Protein AF-A0A170VZ23-F1 (afdb_monomer)

Foldseek 3Di:
DDDDDDDDPDPVVVVVVVVVVVVVVVVVVPPDPCLEPPDLVVDPDPPDPDPDDDPDLLVSLLSLLVLLLVLLVCVVVVVVPDPRYDYDHSVVSNVVSVVSVNVVCCVPPVVVDVVLVVDPVSVVVVVCSVVSCCVSCVVVVVVVVVVVVVVVVVVVVVVVVVVD

Organism: Triatoma infestans (NCBI:txid30076)

InterPro domains:
  IPR021827 Nucleoporin Nup186/Nup192/Nup205 [PF11894] (32-162)
  IPR021827 Nucleoporin Nup186/Nup192/Nup205 [PTHR31344] (27-156)

Structure (mmCIF, N/CA/C/O backbone):
data_AF-A0A170VZ23-F1
#
_entry.id   AF-A0A170VZ23-F1
#
loop_
_atom_site.group_PDB
_atom_site.id
_atom_site.type_symbol
_atom_site.label_atom_id
_atom_site.label_alt_id
_atom_site.label_comp_id
_atom_site.label_asym_id
_atom_site.label_entity_id
_atom_site.label_seq_id
_atom_site.pdbx_PDB_ins_code
_atom_site.Cartn_x
_atom_site.Cartn_y
_atom_site.Cartn_z
_atom_site.occupancy
_atom_site.B_iso_or_equiv
_atom_site.auth_seq_id
_atom_site.auth_comp_id
_atom_site.auth_asym_id
_atom_site.auth_atom_id
_atom_site.pdbx_PDB_model_num
ATOM 1 N N . LYS A 1 1 ? 16.557 -47.973 -36.017 1.00 41.19 1 LYS A N 1
ATOM 2 C CA . LYS A 1 1 ? 17.226 -46.744 -36.524 1.00 41.19 1 LYS A CA 1
ATOM 3 C C . LYS A 1 1 ? 16.139 -45.965 -37.264 1.00 41.19 1 LYS A C 1
ATOM 5 O O . LYS A 1 1 ? 15.610 -46.534 -38.195 1.00 41.19 1 LYS A O 1
ATOM 10 N N . LEU A 1 2 ? 15.642 -44.804 -36.845 1.00 35.03 2 LEU A N 1
ATOM 11 C CA . LEU A 1 2 ? 16.313 -43.610 -36.332 1.00 35.03 2 LEU A CA 1
ATOM 12 C C . LEU A 1 2 ? 15.372 -42.809 -35.414 1.00 35.03 2 LEU A C 1
ATOM 14 O O . LEU A 1 2 ? 14.181 -42.707 -35.679 1.00 35.03 2 LEU A O 1
ATOM 18 N N . TYR A 1 3 ? 15.956 -42.240 -34.360 1.00 29.94 3 TYR A N 1
ATOM 19 C CA . TYR A 1 3 ? 15.388 -41.203 -33.502 1.00 29.94 3 TYR A CA 1
ATOM 20 C C . TYR A 1 3 ? 15.258 -39.885 -34.280 1.00 29.94 3 TYR A C 1
ATOM 22 O O . TYR A 1 3 ? 16.247 -39.428 -34.858 1.00 29.94 3 TYR A O 1
ATOM 30 N N . THR A 1 4 ? 14.101 -39.227 -34.226 1.00 37.06 4 THR A N 1
ATOM 31 C CA . THR A 1 4 ? 13.939 -37.819 -34.623 1.00 37.06 4 THR A CA 1
ATOM 32 C C . THR A 1 4 ? 13.884 -36.942 -33.374 1.00 37.06 4 THR A C 1
ATOM 34 O O . THR A 1 4 ? 13.080 -37.140 -32.468 1.00 37.06 4 THR A O 1
ATOM 37 N N . LYS A 1 5 ? 14.842 -36.014 -33.308 1.00 35.47 5 LYS A N 1
ATOM 38 C CA . LYS A 1 5 ? 15.172 -35.148 -32.175 1.00 35.47 5 LYS A CA 1
ATOM 39 C C . LYS A 1 5 ? 14.039 -34.180 -31.817 1.00 35.47 5 LYS A C 1
ATOM 41 O O . LYS A 1 5 ? 13.559 -33.444 -32.673 1.00 35.47 5 LYS A O 1
ATOM 46 N N . HIS A 1 6 ? 13.735 -34.099 -30.521 1.00 32.69 6 HIS A N 1
ATOM 47 C CA . HIS A 1 6 ? 13.125 -32.928 -29.894 1.00 32.69 6 HIS A CA 1
ATOM 48 C C . HIS A 1 6 ? 14.028 -31.702 -30.096 1.00 32.69 6 HIS A C 1
ATOM 50 O O . HIS A 1 6 ? 15.189 -31.712 -29.685 1.00 32.69 6 HIS A O 1
ATOM 56 N N . SER A 1 7 ? 13.490 -30.648 -30.714 1.00 33.72 7 SER A N 1
ATOM 57 C CA . SER A 1 7 ? 14.114 -29.325 -30.729 1.00 33.72 7 SER A CA 1
ATOM 58 C C . SER A 1 7 ? 13.656 -28.565 -29.486 1.00 33.72 7 SER A C 1
ATOM 60 O O . SER A 1 7 ? 12.493 -28.178 -29.368 1.00 33.72 7 SER A O 1
ATOM 62 N N . VAL A 1 8 ? 14.565 -28.424 -28.524 1.00 44.00 8 VAL A N 1
ATOM 63 C CA . VAL A 1 8 ? 14.405 -27.573 -27.344 1.00 44.00 8 VAL A CA 1
ATOM 64 C C . VAL A 1 8 ? 14.486 -26.125 -27.825 1.00 44.00 8 VAL A C 1
ATOM 66 O O . VAL A 1 8 ? 15.563 -25.632 -28.149 1.00 44.00 8 VAL A O 1
ATOM 69 N N . GLY A 1 9 ? 13.328 -25.472 -27.932 1.00 39.00 9 GLY A N 1
ATOM 70 C CA . GLY A 1 9 ? 13.219 -24.054 -28.256 1.00 39.00 9 GLY A CA 1
ATOM 71 C C . GLY A 1 9 ? 13.772 -23.202 -27.117 1.00 39.00 9 GLY A C 1
ATOM 72 O O . GLY A 1 9 ? 13.230 -23.187 -26.014 1.00 39.00 9 GLY A O 1
ATOM 73 N N . ASP A 1 10 ? 14.871 -22.526 -27.417 1.00 40.69 10 ASP A N 1
ATOM 74 C CA . ASP A 1 10 ? 15.667 -21.655 -26.564 1.00 40.69 10 ASP A CA 1
ATOM 75 C C . ASP A 1 10 ? 14.840 -20.536 -25.889 1.00 40.69 10 ASP A C 1
ATOM 77 O O . ASP A 1 10 ? 14.440 -19.546 -26.504 1.00 40.69 10 ASP A O 1
ATOM 81 N N . GLY A 1 11 ? 14.603 -20.680 -24.581 1.00 40.94 11 GLY A N 1
ATOM 82 C CA . GLY A 1 11 ? 13.951 -19.681 -23.723 1.00 40.94 11 GLY A CA 1
ATOM 83 C C . GLY A 1 11 ? 14.793 -18.427 -23.447 1.00 40.94 11 GLY A C 1
ATOM 84 O O . GLY A 1 11 ? 14.354 -17.550 -22.700 1.00 40.94 11 GLY A O 1
ATOM 85 N N . ARG A 1 12 ? 15.992 -18.311 -24.032 1.00 39.44 12 ARG A N 1
ATOM 86 C CA . ARG A 1 12 ? 16.854 -17.124 -23.936 1.00 39.44 12 ARG A CA 1
ATOM 87 C C . ARG A 1 12 ? 16.516 -16.068 -24.992 1.00 39.44 12 ARG A C 1
ATOM 89 O O . ARG A 1 12 ? 16.712 -14.881 -24.739 1.00 39.44 12 ARG A O 1
ATOM 96 N N . SER A 1 13 ? 15.930 -16.486 -26.116 1.00 39.16 13 SER A N 1
ATOM 97 C CA . SER A 1 13 ? 15.606 -15.623 -27.261 1.00 39.16 13 SER A CA 1
ATOM 98 C C . SER A 1 13 ? 14.396 -14.707 -27.009 1.00 39.16 13 SER A C 1
ATOM 100 O O . SER A 1 13 ? 14.442 -13.523 -27.326 1.00 39.16 13 SER A O 1
ATOM 102 N N . ARG A 1 14 ? 13.366 -15.167 -26.284 1.00 39.47 14 ARG A N 1
ATOM 103 C CA . ARG A 1 14 ? 12.205 -14.307 -25.959 1.00 39.47 14 ARG A CA 1
ATOM 104 C C . ARG A 1 14 ? 12.515 -13.206 -24.946 1.00 39.47 14 ARG A C 1
ATOM 106 O O . ARG A 1 14 ? 11.807 -12.208 -24.899 1.00 39.47 14 ARG A O 1
ATOM 113 N N . ARG A 1 15 ? 13.564 -13.368 -24.128 1.00 38.16 15 ARG A N 1
ATOM 114 C CA . ARG A 1 15 ? 13.967 -12.352 -23.142 1.00 38.16 15 ARG A CA 1
ATOM 115 C C . ARG A 1 15 ? 14.700 -11.185 -23.812 1.00 38.16 15 ARG A C 1
ATOM 117 O O . ARG A 1 15 ? 14.512 -10.054 -23.388 1.00 38.16 15 ARG A O 1
ATOM 124 N N . VAL A 1 16 ? 15.479 -11.443 -24.867 1.00 40.66 16 VAL A N 1
ATOM 125 C CA . VAL A 1 16 ? 16.131 -10.379 -25.654 1.00 40.66 16 VAL A CA 1
ATOM 126 C C . VAL A 1 16 ? 15.156 -9.662 -26.585 1.00 40.66 16 VAL A C 1
ATOM 128 O O . VAL A 1 16 ? 15.297 -8.459 -26.760 1.00 40.66 16 VAL A O 1
ATOM 131 N N . GLU A 1 17 ? 14.124 -10.341 -27.092 1.00 41.34 17 GLU A N 1
ATOM 132 C CA . GLU A 1 17 ? 13.034 -9.677 -27.824 1.00 41.34 17 GLU A CA 1
ATOM 133 C C . GLU A 1 17 ? 12.187 -8.785 -26.905 1.00 41.34 17 GLU A C 1
ATOM 135 O O . GLU A 1 17 ? 11.867 -7.663 -27.284 1.00 41.34 17 GLU A O 1
ATOM 140 N N . PHE A 1 18 ? 11.906 -9.215 -25.666 1.00 39.59 18 PHE A N 1
ATOM 141 C CA . PHE A 1 18 ? 11.213 -8.375 -24.678 1.00 39.59 18 PHE A CA 1
ATOM 142 C C . PHE A 1 18 ? 12.058 -7.176 -24.220 1.00 39.59 18 PHE A C 1
ATOM 144 O O . PHE A 1 18 ? 11.526 -6.077 -24.090 1.00 39.59 18 PHE A O 1
ATOM 151 N N . LEU A 1 19 ? 13.373 -7.356 -24.015 1.00 41.62 19 LEU A N 1
ATOM 152 C CA . LEU A 1 19 ? 14.280 -6.239 -23.709 1.00 41.62 19 LEU A CA 1
ATOM 153 C C . LEU A 1 19 ? 14.447 -5.288 -24.906 1.00 41.62 19 LEU A C 1
ATOM 155 O O . LEU A 1 19 ? 14.494 -4.078 -24.715 1.00 41.62 19 LEU A O 1
ATOM 159 N N . GLY A 1 20 ? 14.508 -5.818 -26.130 1.00 40.25 20 GLY A N 1
ATOM 160 C CA . GLY A 1 20 ? 14.607 -5.024 -27.355 1.00 40.25 20 GLY A CA 1
ATOM 161 C C . GLY A 1 20 ? 13.336 -4.227 -27.651 1.00 40.25 20 GLY A C 1
ATOM 162 O O . GLY A 1 20 ? 13.428 -3.065 -28.040 1.00 40.25 20 GLY A O 1
ATOM 163 N N . ALA A 1 21 ? 12.159 -4.806 -27.397 1.00 41.78 21 ALA A N 1
ATOM 164 C CA . ALA A 1 21 ? 10.878 -4.112 -27.515 1.00 41.78 21 ALA A CA 1
ATOM 165 C C . ALA A 1 21 ? 10.736 -2.986 -26.476 1.00 41.78 21 ALA A C 1
ATOM 167 O O . ALA A 1 21 ? 10.313 -1.888 -26.828 1.00 41.78 21 ALA A O 1
ATOM 168 N N . MET A 1 22 ? 11.197 -3.202 -25.235 1.00 42.25 22 MET A N 1
ATOM 169 C CA . MET A 1 22 ? 11.259 -2.150 -24.207 1.00 42.25 22 MET A CA 1
ATOM 170 C C . MET A 1 22 ? 12.214 -1.009 -24.600 1.00 42.25 22 MET A C 1
ATOM 172 O O . MET A 1 22 ? 11.905 0.161 -24.385 1.00 42.25 22 MET A O 1
ATOM 176 N N . GLN A 1 23 ? 13.360 -1.336 -25.211 1.00 39.34 23 GLN A N 1
ATOM 177 C CA . GLN A 1 23 ? 14.333 -0.343 -25.681 1.00 39.34 23 GLN A CA 1
ATOM 178 C C . GLN A 1 23 ? 13.791 0.476 -26.869 1.00 39.34 23 GLN A C 1
ATOM 180 O O . GLN A 1 23 ? 14.070 1.671 -26.973 1.00 39.34 23 GLN A O 1
ATOM 185 N N . ALA A 1 24 ? 12.999 -0.150 -27.747 1.00 35.94 24 ALA A N 1
ATOM 186 C CA . ALA A 1 24 ? 12.367 0.509 -28.886 1.00 35.94 24 ALA A CA 1
ATOM 187 C C . ALA A 1 24 ? 11.224 1.445 -28.452 1.00 35.94 24 ALA A C 1
ATOM 189 O O . ALA A 1 24 ? 11.158 2.576 -28.937 1.00 35.94 24 ALA A O 1
ATOM 190 N N . GLU A 1 25 ? 10.396 1.043 -27.481 1.00 41.78 25 GLU A N 1
ATOM 191 C CA . GLU A 1 25 ? 9.363 1.918 -26.905 1.00 41.78 25 GLU A CA 1
ATOM 192 C C . GLU A 1 25 ? 9.965 3.101 -26.124 1.00 41.78 25 GLU A C 1
ATOM 194 O O . GLU A 1 25 ? 9.468 4.221 -26.241 1.00 41.78 25 GLU A O 1
ATOM 199 N N . MET A 1 26 ? 11.102 2.913 -25.433 1.00 42.16 26 MET A N 1
ATOM 200 C CA . MET A 1 26 ? 11.846 4.017 -24.797 1.00 42.16 26 MET A CA 1
ATOM 201 C C . MET A 1 26 ? 12.365 5.061 -25.798 1.00 42.16 26 MET A C 1
ATOM 203 O O . MET A 1 26 ? 12.494 6.229 -25.441 1.00 42.16 26 MET A O 1
ATOM 207 N N . SER A 1 27 ? 12.653 4.670 -27.045 1.00 35.88 27 SER A N 1
ATOM 208 C CA . SER A 1 27 ? 13.133 5.600 -28.080 1.00 35.88 27 SER A CA 1
ATOM 209 C C . SER A 1 27 ? 12.013 6.405 -28.752 1.00 35.88 27 SER A C 1
ATOM 211 O O . SER A 1 27 ? 12.245 7.528 -29.199 1.00 35.88 27 SER A O 1
ATOM 213 N N . ALA A 1 28 ? 10.785 5.874 -28.774 1.00 34.41 28 ALA A N 1
ATOM 214 C CA . ALA A 1 28 ? 9.624 6.543 -29.363 1.00 34.41 28 ALA A CA 1
ATOM 215 C C . ALA A 1 28 ? 9.004 7.609 -28.436 1.00 34.41 28 ALA A C 1
ATOM 217 O O . ALA A 1 28 ? 8.308 8.502 -28.911 1.00 34.41 28 ALA A O 1
ATOM 218 N N . ALA A 1 29 ? 9.307 7.574 -27.134 1.00 41.75 29 ALA A N 1
ATOM 219 C CA . ALA A 1 29 ? 8.857 8.568 -26.154 1.00 41.75 29 ALA A CA 1
ATOM 220 C C . ALA A 1 29 ? 9.664 9.890 -26.172 1.00 41.75 29 ALA A C 1
ATOM 222 O O . ALA A 1 29 ? 9.466 10.755 -25.325 1.00 41.75 29 ALA A O 1
ATOM 223 N N . SER A 1 30 ? 10.574 10.076 -27.136 1.00 37.28 30 SER A N 1
ATOM 224 C CA . SER A 1 30 ? 11.545 11.182 -27.170 1.00 37.28 30 SER A CA 1
ATOM 225 C C . SER A 1 30 ? 10.987 12.562 -27.581 1.00 37.28 30 SER A C 1
ATOM 227 O O . SER A 1 30 ? 11.788 13.4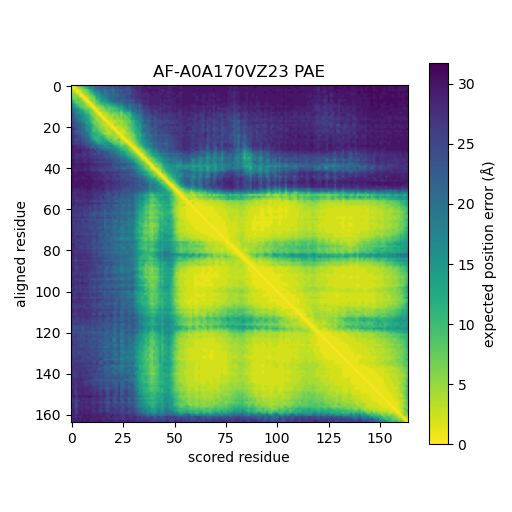58 -27.854 1.00 37.28 30 SER A O 1
ATOM 229 N N . SER A 1 31 ? 9.669 12.787 -27.636 1.00 34.66 31 SER A N 1
ATOM 230 C CA . SER A 1 31 ? 9.132 14.112 -28.012 1.00 34.66 31 SER A CA 1
ATOM 231 C C . SER A 1 31 ? 8.395 14.879 -26.914 1.00 34.66 31 SER A C 1
ATOM 233 O O . SER A 1 31 ? 8.129 16.058 -27.130 1.00 34.66 31 SER A O 1
ATOM 235 N N . ASP A 1 32 ? 8.160 14.293 -25.740 1.00 38.50 32 ASP A N 1
ATOM 236 C CA . ASP A 1 32 ? 7.647 15.031 -24.584 1.00 38.50 32 ASP A CA 1
ATOM 237 C C . ASP A 1 32 ? 8.689 14.975 -23.467 1.00 38.50 32 ASP A C 1
ATOM 239 O O . ASP A 1 32 ? 9.007 13.915 -22.929 1.00 38.50 32 ASP A O 1
ATOM 243 N N . GLN A 1 33 ? 9.283 16.126 -23.144 1.00 39.69 33 GLN A N 1
ATOM 244 C CA . GLN A 1 33 ? 10.230 16.229 -22.039 1.00 39.69 33 GLN A CA 1
ATOM 245 C C . GLN A 1 33 ? 9.494 16.072 -20.704 1.00 39.69 33 GLN A C 1
ATOM 247 O O . GLN A 1 33 ? 9.076 17.050 -20.090 1.00 39.69 33 GLN A O 1
ATOM 252 N N . VAL A 1 34 ? 9.356 14.832 -20.239 1.00 44.88 34 VAL A N 1
ATOM 253 C CA . VAL A 1 34 ? 8.928 14.520 -18.871 1.00 44.88 34 VAL A CA 1
ATOM 254 C C . VAL A 1 34 ? 10.108 14.807 -17.938 1.00 44.88 34 VAL A C 1
ATOM 256 O O . VAL A 1 34 ? 10.954 13.953 -17.688 1.00 44.88 34 VAL A O 1
ATOM 259 N N . THR A 1 35 ? 10.218 16.052 -17.474 1.00 42.06 35 THR A N 1
ATOM 260 C CA . THR A 1 35 ? 11.317 16.535 -16.611 1.00 42.06 35 THR A CA 1
ATOM 261 C C . THR A 1 35 ? 11.133 16.176 -15.133 1.00 42.06 35 THR A C 1
ATOM 263 O O . THR A 1 35 ? 12.071 16.272 -14.341 1.00 42.06 35 THR A O 1
ATOM 266 N N . SER A 1 36 ? 9.956 15.679 -14.757 1.00 45.34 36 SER A N 1
ATOM 267 C CA . SER A 1 36 ? 9.665 15.106 -13.447 1.00 45.34 36 SER A CA 1
ATOM 268 C C . SER A 1 36 ? 8.583 14.042 -13.592 1.00 45.34 36 SER A C 1
ATOM 270 O O . SER A 1 36 ? 7.589 14.255 -14.283 1.00 45.34 36 SER A O 1
ATOM 272 N N . VAL A 1 37 ? 8.722 12.898 -12.913 1.00 50.25 37 VAL A N 1
ATOM 273 C CA . VAL A 1 37 ? 7.622 11.917 -12.843 1.00 50.25 37 VAL A CA 1
ATOM 274 C C . VAL A 1 37 ? 6.634 12.346 -11.759 1.00 50.25 37 VAL A C 1
ATOM 276 O O . VAL A 1 37 ? 6.367 11.614 -10.815 1.00 50.25 37 VAL A O 1
ATOM 279 N N . THR A 1 38 ? 6.157 13.586 -11.863 1.00 46.56 38 THR A N 1
ATOM 280 C CA . THR A 1 38 ? 5.140 14.177 -10.982 1.00 46.56 38 THR A CA 1
ATOM 281 C C . THR A 1 38 ? 3.721 14.015 -11.523 1.00 46.56 38 THR A C 1
ATOM 283 O O . THR A 1 38 ? 2.737 14.379 -10.882 1.00 46.56 38 THR A O 1
ATOM 286 N N . ASP A 1 39 ? 3.601 13.445 -12.722 1.00 45.19 39 ASP A N 1
ATOM 287 C CA . ASP A 1 39 ? 2.359 13.458 -13.490 1.00 45.19 39 ASP A CA 1
ATOM 288 C C . ASP A 1 39 ? 1.353 12.384 -13.069 1.00 45.19 39 ASP A C 1
ATOM 290 O O . ASP A 1 39 ? 0.172 12.486 -13.386 1.00 45.19 39 ASP A O 1
ATOM 294 N N . PHE A 1 40 ? 1.772 11.370 -12.304 1.00 49.06 40 PHE A N 1
ATOM 295 C CA . PHE A 1 40 ? 0.842 10.329 -11.860 1.00 49.06 40 PHE A CA 1
ATOM 296 C C . PHE A 1 40 ? -0.189 10.859 -10.851 1.00 49.06 40 PHE A C 1
ATOM 298 O O . PHE A 1 40 ? -1.353 10.460 -10.871 1.00 49.06 40 PHE A O 1
ATOM 305 N N . ASN A 1 41 ? 0.229 11.772 -9.967 1.00 46.59 41 ASN A N 1
ATOM 306 C CA . ASN A 1 41 ? -0.666 12.425 -9.008 1.00 46.59 41 ASN A CA 1
ATOM 307 C C . ASN A 1 41 ? -1.305 13.697 -9.561 1.00 46.59 41 ASN A C 1
ATOM 309 O O . ASN A 1 41 ? -2.370 14.088 -9.083 1.00 46.59 41 ASN A O 1
ATOM 313 N N . GLN A 1 42 ? -0.667 14.348 -10.536 1.00 44.47 42 GLN A N 1
ATOM 314 C CA . GLN A 1 42 ? -1.201 15.571 -11.120 1.00 44.47 42 GLN A CA 1
ATOM 315 C C . GLN A 1 42 ? -2.202 15.297 -12.238 1.00 44.47 42 GLN A C 1
ATOM 317 O O . GLN A 1 42 ? -3.049 16.161 -12.469 1.00 44.47 42 GLN A O 1
ATOM 322 N N . VAL A 1 43 ? -2.191 14.119 -12.889 1.00 40.91 43 VAL A N 1
ATOM 323 C CA . VAL A 1 43 ? -3.051 13.923 -14.058 1.00 40.91 43 VAL A CA 1
ATOM 324 C C . VAL A 1 43 ? -3.625 12.508 -14.210 1.00 40.91 43 VAL A C 1
ATOM 326 O O . VAL A 1 43 ? -2.893 11.519 -14.243 1.00 40.91 43 VAL A O 1
ATOM 329 N N . PRO A 1 44 ? -4.949 12.372 -14.428 1.00 43.78 44 PRO A N 1
ATOM 330 C CA . PRO A 1 44 ? -5.470 11.262 -15.211 1.00 43.78 44 PRO A CA 1
ATOM 331 C C . PRO A 1 44 ? -5.001 11.432 -16.669 1.00 43.78 44 PRO A C 1
ATOM 333 O O . PRO A 1 44 ? -5.729 11.978 -17.482 1.00 43.78 44 PRO A O 1
ATOM 336 N N . CYS A 1 45 ? -3.772 11.018 -17.001 1.00 38.41 45 CYS A N 1
ATOM 337 C CA . CYS A 1 45 ? -3.216 11.063 -18.367 1.00 38.41 45 CYS A CA 1
ATOM 338 C C . CYS A 1 45 ? -3.148 12.481 -19.012 1.00 38.41 45 CYS A C 1
ATOM 340 O O . CYS A 1 45 ? -4.031 12.891 -19.761 1.00 38.41 45 CYS A O 1
ATOM 342 N N . SER A 1 46 ? -2.069 13.234 -18.782 1.00 37.34 46 SER A N 1
ATOM 343 C CA . SER A 1 46 ? -1.745 14.544 -19.410 1.00 37.34 46 SER A CA 1
ATOM 344 C C . SER A 1 46 ? -1.023 14.391 -20.738 1.00 37.34 46 SER A C 1
ATOM 346 O O . SER A 1 46 ? 0.027 14.968 -20.992 1.00 37.34 46 SER A O 1
ATOM 348 N N . SER A 1 47 ? -1.625 13.656 -21.654 1.00 36.12 47 SER A N 1
ATOM 349 C CA . SER A 1 47 ? -1.396 13.926 -23.073 1.00 36.12 47 SER A CA 1
ATOM 350 C C . SER A 1 47 ? -2.691 13.783 -23.854 1.00 36.12 47 SER A C 1
ATOM 352 O O . SER A 1 47 ? -2.730 13.255 -24.956 1.00 36.12 47 SER A O 1
ATOM 354 N N . ALA A 1 48 ? -3.789 14.287 -23.291 1.00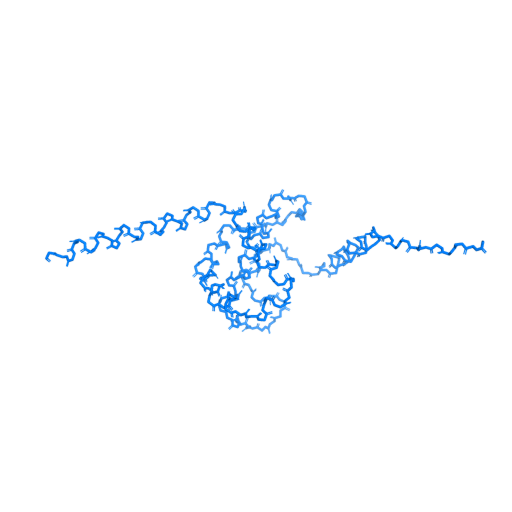 34.66 48 ALA A N 1
ATOM 355 C CA . ALA A 1 48 ? -4.939 14.696 -24.078 1.00 34.66 48 ALA A CA 1
ATOM 356 C C . ALA A 1 48 ? -5.816 15.643 -23.266 1.00 34.66 48 ALA A C 1
ATOM 358 O O . ALA A 1 48 ? -6.142 15.397 -22.108 1.00 34.66 48 ALA A O 1
ATOM 359 N N . ALA A 1 49 ? -6.262 16.708 -23.918 1.00 39.06 49 ALA A N 1
ATOM 360 C CA . ALA A 1 49 ? -7.352 17.551 -23.472 1.00 39.06 49 ALA A CA 1
ATOM 361 C C . ALA A 1 49 ? -8.661 16.743 -23.308 1.00 39.06 49 ALA A C 1
ATOM 363 O O . ALA A 1 49 ? -9.533 16.758 -24.173 1.00 39.06 49 ALA A O 1
ATOM 364 N N . SER A 1 50 ? -8.822 16.043 -22.185 1.00 37.03 50 SER A N 1
ATOM 365 C CA . SER A 1 50 ? -10.126 15.622 -21.676 1.00 37.03 50 SER A CA 1
ATOM 366 C C . SER A 1 50 ? -10.047 15.452 -20.162 1.00 37.03 50 SER A C 1
ATOM 368 O O . SER A 1 50 ? -9.372 14.546 -19.683 1.00 37.03 50 SER A O 1
ATOM 370 N N . GLY A 1 51 ? -10.739 16.313 -19.413 1.00 46.06 51 GLY A N 1
ATOM 371 C CA . GLY A 1 51 ? -10.884 16.236 -17.956 1.00 46.06 51 GLY A CA 1
ATOM 372 C C . GLY A 1 51 ? -11.693 15.015 -17.511 1.00 46.06 51 GLY A C 1
ATOM 373 O O . GLY A 1 51 ? -12.805 15.153 -17.011 1.00 46.06 51 GLY A O 1
ATOM 374 N N . LYS A 1 52 ? -11.166 13.810 -17.739 1.00 55.53 52 LYS A N 1
ATOM 375 C CA . LYS A 1 52 ? -11.773 12.561 -17.285 1.00 55.53 52 LYS A CA 1
ATOM 376 C C . LYS A 1 52 ? -11.310 12.284 -15.866 1.00 55.53 52 LYS A C 1
ATOM 378 O O . LYS A 1 52 ? -10.201 11.818 -15.631 1.00 55.53 52 LYS A O 1
ATOM 383 N N . GLU A 1 53 ? -12.187 12.597 -14.926 1.00 68.88 53 GLU A N 1
ATOM 384 C CA . GLU A 1 53 ? -12.054 12.186 -13.538 1.00 68.88 53 GLU A CA 1
ATOM 385 C C . GLU A 1 53 ? -12.001 10.652 -13.440 1.00 68.88 53 GLU A C 1
ATOM 387 O O . GLU A 1 53 ? -12.576 9.930 -14.261 1.00 68.88 53 GLU A O 1
ATOM 392 N N . TRP A 1 54 ? -11.271 10.138 -12.449 1.00 78.62 54 TRP A N 1
ATOM 393 C CA . TRP A 1 54 ? -11.208 8.703 -12.194 1.00 78.62 54 TRP A CA 1
ATOM 394 C C . TRP A 1 54 ? -12.616 8.147 -11.961 1.00 78.62 54 TRP A C 1
ATOM 396 O O . TRP A 1 54 ? -13.333 8.629 -11.092 1.00 78.62 54 TRP A O 1
ATOM 406 N N . VAL A 1 55 ? -12.977 7.084 -12.691 1.00 81.25 55 VAL A N 1
ATOM 407 C CA . VAL A 1 55 ? -14.305 6.440 -12.597 1.00 81.25 55 VAL A CA 1
ATOM 408 C C . VAL A 1 55 ? -14.639 6.027 -11.163 1.00 81.25 55 VAL A C 1
ATOM 410 O O . VAL A 1 55 ? -15.793 6.084 -10.751 1.00 81.25 55 VAL A O 1
ATOM 413 N N . SER A 1 56 ? -13.629 5.624 -10.388 1.00 84.88 56 SER A N 1
ATOM 414 C CA . SER A 1 56 ? -13.785 5.472 -8.948 1.00 84.88 56 SER A CA 1
ATOM 415 C C . SER A 1 56 ? -12.576 6.027 -8.191 1.00 84.88 56 SER A C 1
ATOM 417 O O . SER A 1 56 ? -11.428 5.794 -8.594 1.00 84.88 56 SER A O 1
ATOM 419 N N . PRO A 1 57 ? -12.804 6.709 -7.053 1.00 86.94 57 PRO A N 1
ATOM 420 C CA . PRO A 1 57 ? -11.718 7.183 -6.199 1.00 86.94 57 PRO A CA 1
ATOM 421 C C . PRO A 1 57 ? -10.902 6.020 -5.613 1.00 86.94 57 PRO A C 1
ATOM 423 O O . PRO A 1 57 ? -9.702 6.165 -5.394 1.00 86.94 57 PRO A O 1
ATOM 426 N N . GLY A 1 58 ? -11.520 4.847 -5.428 1.00 89.25 58 GLY A N 1
ATOM 427 C CA . GLY A 1 58 ? -10.838 3.636 -4.970 1.00 89.25 58 GLY A CA 1
ATOM 428 C C . GLY A 1 58 ? -9.836 3.086 -5.988 1.00 89.25 58 GLY A C 1
ATOM 429 O O . GLY A 1 58 ? -8.714 2.744 -5.618 1.00 89.25 58 GLY A O 1
ATOM 430 N N . MET A 1 59 ? -10.179 3.075 -7.283 1.00 88.44 59 MET A N 1
ATOM 431 C CA . MET A 1 59 ? -9.220 2.709 -8.334 1.00 88.44 59 MET A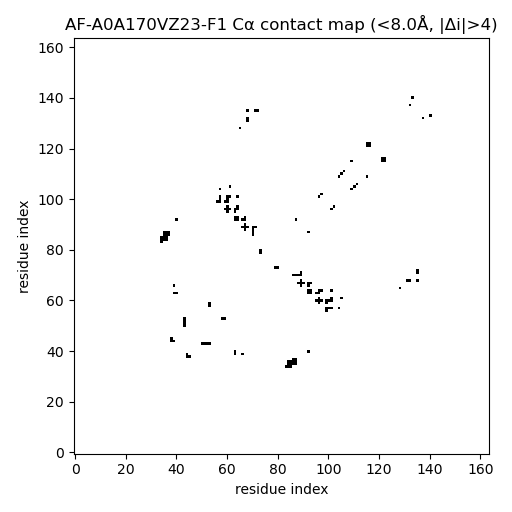 CA 1
ATOM 432 C C . MET A 1 59 ? -8.029 3.662 -8.374 1.00 88.44 59 MET A C 1
ATOM 434 O O . MET A 1 59 ? -6.899 3.198 -8.510 1.00 88.44 59 MET A O 1
ATOM 438 N N . ARG A 1 60 ? -8.269 4.971 -8.210 1.00 90.50 60 ARG A N 1
ATOM 439 C CA . ARG A 1 60 ? -7.191 5.963 -8.111 1.00 90.50 60 ARG A CA 1
ATOM 440 C C . ARG A 1 60 ? -6.250 5.627 -6.956 1.00 90.50 60 ARG A C 1
ATOM 442 O O . ARG A 1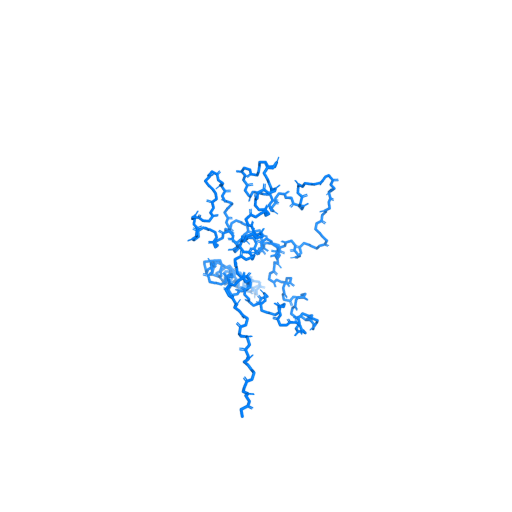 60 ? -5.043 5.584 -7.159 1.00 90.50 60 ARG A O 1
ATOM 449 N N . ALA A 1 61 ? -6.798 5.321 -5.780 1.00 92.31 61 ALA A N 1
ATOM 450 C CA . ALA A 1 61 ? -6.012 4.984 -4.597 1.00 92.31 61 ALA A CA 1
ATOM 451 C C . ALA A 1 61 ? -5.159 3.713 -4.796 1.00 92.31 61 ALA A C 1
ATOM 453 O O . ALA A 1 61 ? -3.986 3.690 -4.427 1.00 92.31 61 ALA A O 1
ATOM 454 N N . VAL A 1 62 ? -5.698 2.673 -5.447 1.00 93.19 62 VAL A N 1
ATOM 455 C CA . VAL A 1 62 ? -4.928 1.458 -5.797 1.00 93.19 62 VAL A CA 1
ATOM 456 C C . VAL A 1 62 ? -3.815 1.775 -6.794 1.00 93.19 62 VAL A C 1
ATOM 458 O O . VAL A 1 62 ? -2.696 1.275 -6.662 1.00 93.19 62 VAL A O 1
ATOM 461 N N . ALA A 1 63 ? -4.099 2.626 -7.778 1.00 92.31 63 ALA A N 1
ATOM 462 C CA . ALA A 1 63 ? -3.116 3.040 -8.766 1.00 92.31 63 ALA A CA 1
ATOM 463 C C . ALA A 1 63 ? -1.973 3.842 -8.104 1.00 92.31 63 ALA A C 1
ATOM 465 O O . ALA A 1 63 ? -0.802 3.560 -8.357 1.00 92.31 63 ALA A O 1
ATOM 466 N N . GLN A 1 64 ? -2.301 4.754 -7.179 1.00 92.62 64 GLN A N 1
ATOM 467 C CA . GLN A 1 64 ? -1.334 5.515 -6.373 1.00 92.62 64 GLN A CA 1
ATOM 468 C C . GLN A 1 64 ? -0.484 4.608 -5.478 1.00 92.62 64 GLN A C 1
ATOM 470 O O . GLN A 1 64 ? 0.732 4.779 -5.417 1.00 92.62 64 GLN A O 1
ATOM 475 N N . MET A 1 65 ? -1.082 3.593 -4.851 1.00 94.94 65 MET A N 1
ATOM 476 C CA . MET A 1 65 ? -0.347 2.591 -4.072 1.00 94.94 65 MET A CA 1
ATOM 477 C C . MET A 1 65 ? 0.670 1.835 -4.942 1.00 94.94 65 MET A C 1
ATOM 479 O O . MET A 1 65 ? 1.835 1.700 -4.565 1.00 94.94 65 MET A O 1
ATOM 483 N N . GLY A 1 66 ? 0.258 1.375 -6.128 1.00 94.12 66 GLY A N 1
ATOM 484 C CA . GLY A 1 66 ? 1.155 0.710 -7.077 1.00 94.12 66 GLY A CA 1
ATOM 485 C C . GLY A 1 66 ? 2.289 1.620 -7.561 1.00 94.12 66 GLY A C 1
ATOM 486 O O . GLY A 1 66 ? 3.436 1.176 -7.672 1.00 94.12 66 GLY A O 1
ATOM 487 N N . TRP A 1 67 ? 1.989 2.899 -7.798 1.00 93.62 67 TRP A N 1
ATOM 488 C CA . TRP A 1 67 ? 2.982 3.902 -8.177 1.00 93.62 67 TRP A CA 1
ATOM 489 C C . TRP A 1 67 ? 4.011 4.137 -7.069 1.00 93.62 67 TRP A C 1
ATOM 491 O O . TRP A 1 67 ? 5.213 4.052 -7.313 1.00 93.62 67 TRP A O 1
ATOM 501 N N . ALA A 1 68 ? 3.556 4.318 -5.832 1.00 93.88 68 ALA A N 1
ATOM 502 C CA . ALA A 1 68 ? 4.416 4.497 -4.669 1.00 93.88 68 ALA A CA 1
ATOM 503 C C . ALA A 1 68 ? 5.371 3.306 -4.449 1.00 93.88 68 ALA A C 1
ATOM 505 O O . ALA A 1 68 ? 6.564 3.503 -4.226 1.00 93.88 68 ALA A O 1
ATOM 506 N N . ILE A 1 69 ? 4.887 2.067 -4.585 1.00 94.38 69 ILE A N 1
ATOM 507 C CA . ILE A 1 69 ? 5.731 0.859 -4.502 1.00 94.38 69 ILE A CA 1
ATOM 508 C C . ILE A 1 69 ? 6.764 0.831 -5.637 1.00 94.38 69 ILE A C 1
ATOM 510 O O . ILE A 1 69 ? 7.934 0.514 -5.416 1.00 94.38 69 ILE A O 1
ATOM 514 N N . THR A 1 70 ? 6.351 1.197 -6.851 1.00 92.88 70 THR A N 1
ATOM 515 C CA . THR A 1 70 ? 7.246 1.262 -8.015 1.00 92.88 70 THR A CA 1
ATOM 516 C C . THR A 1 70 ? 8.350 2.298 -7.805 1.00 92.88 70 THR A C 1
ATOM 518 O O . THR A 1 70 ? 9.521 1.994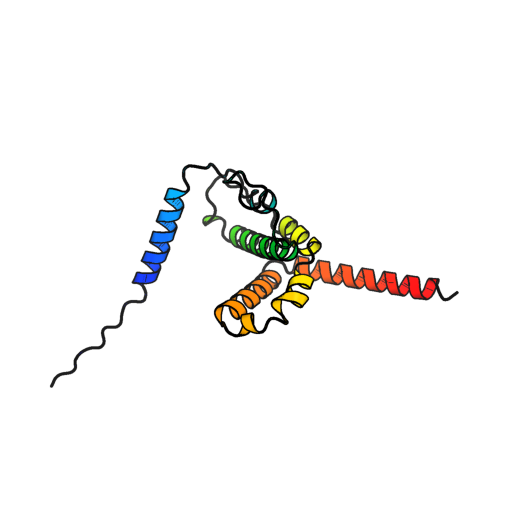 -8.024 1.00 92.88 70 THR A O 1
ATOM 521 N N . LEU A 1 71 ? 8.007 3.485 -7.304 1.00 92.00 71 LEU A N 1
ATOM 522 C CA . LEU A 1 71 ? 8.965 4.524 -6.929 1.00 92.00 71 LEU A CA 1
ATOM 523 C C . LEU A 1 71 ? 9.946 4.044 -5.850 1.00 92.00 71 LEU A C 1
ATOM 525 O O . LEU A 1 71 ? 11.147 4.294 -5.965 1.00 92.00 71 LEU A O 1
ATOM 529 N N . SER A 1 72 ? 9.471 3.315 -4.836 1.00 92.56 72 SER A N 1
ATOM 530 C CA . SER A 1 72 ? 10.345 2.703 -3.826 1.00 92.56 72 SER A CA 1
ATOM 531 C C . SER A 1 72 ? 11.326 1.708 -4.442 1.00 92.56 72 SER A C 1
ATOM 533 O O . SER A 1 72 ? 12.512 1.744 -4.123 1.00 92.56 72 SER A O 1
ATOM 535 N N . ASN A 1 73 ? 10.872 0.868 -5.375 1.00 91.44 73 ASN A N 1
ATOM 536 C CA . ASN A 1 73 ? 11.741 -0.065 -6.096 1.00 91.44 73 ASN A CA 1
ATOM 537 C C . ASN A 1 73 ? 12.787 0.662 -6.954 1.00 91.44 73 ASN A C 1
ATOM 539 O O . ASN A 1 73 ? 13.960 0.293 -6.932 1.00 91.44 73 ASN A O 1
ATOM 543 N N . LEU A 1 74 ? 12.392 1.718 -7.671 1.00 91.06 74 LEU A N 1
ATOM 544 C CA . LEU A 1 74 ? 13.309 2.520 -8.488 1.00 91.06 74 LEU A CA 1
ATOM 545 C C . LEU A 1 74 ? 14.384 3.210 -7.640 1.00 91.06 74 LEU A C 1
ATOM 547 O O . LEU A 1 74 ? 15.535 3.289 -8.059 1.00 91.06 74 LEU A O 1
ATOM 551 N N . ARG A 1 75 ? 14.049 3.643 -6.420 1.00 88.69 75 ARG A N 1
ATOM 552 C CA . ARG A 1 75 ? 15.027 4.217 -5.481 1.00 88.69 75 ARG A CA 1
ATOM 553 C C . ARG A 1 75 ? 16.082 3.217 -5.013 1.00 88.69 75 ARG A C 1
ATOM 555 O O . ARG A 1 75 ? 17.204 3.626 -4.735 1.00 88.69 75 ARG A O 1
ATOM 562 N N . LEU A 1 76 ? 15.747 1.927 -4.948 1.00 89.06 76 LEU A N 1
ATOM 563 C CA . LEU A 1 76 ? 16.716 0.866 -4.648 1.00 89.06 76 LEU A CA 1
ATOM 564 C C . LEU A 1 76 ? 17.610 0.520 -5.850 1.00 89.06 76 LEU A C 1
ATOM 566 O O . LEU A 1 76 ? 18.653 -0.104 -5.672 1.00 89.06 76 LEU A O 1
ATOM 570 N N . ALA A 1 77 ? 17.218 0.926 -7.060 1.00 89.25 77 ALA A N 1
ATOM 571 C CA . ALA A 1 77 ? 17.941 0.671 -8.302 1.00 89.25 77 ALA A CA 1
ATOM 572 C C . ALA A 1 77 ? 18.166 1.972 -9.104 1.00 89.25 77 ALA A C 1
ATOM 574 O O . ALA A 1 77 ? 17.669 2.097 -10.228 1.00 89.25 77 ALA A O 1
ATOM 575 N N . PRO A 1 78 ? 18.928 2.946 -8.564 1.00 83.88 78 PRO A N 1
ATOM 576 C CA . PRO A 1 78 ? 19.114 4.260 -9.185 1.00 83.88 78 PRO A CA 1
ATOM 577 C C . PRO A 1 78 ? 19.764 4.193 -10.573 1.00 83.88 78 PRO A C 1
ATOM 579 O O . PRO A 1 78 ? 19.558 5.086 -11.384 1.00 83.88 78 PRO A O 1
ATOM 582 N N . GLN A 1 79 ? 20.491 3.118 -10.891 1.00 87.69 79 GLN A N 1
ATOM 583 C CA . GLN A 1 79 ? 21.068 2.888 -12.218 1.00 87.69 79 GLN A CA 1
ATOM 584 C C . GLN A 1 79 ? 20.024 2.713 -13.331 1.00 87.69 79 GLN A C 1
ATOM 586 O O . GLN A 1 79 ? 20.365 2.821 -14.506 1.00 87.69 79 GLN A O 1
ATOM 591 N N . LEU A 1 80 ? 18.773 2.399 -12.977 1.00 86.75 80 LEU A N 1
ATOM 592 C CA . LEU A 1 80 ? 17.667 2.273 -13.928 1.00 86.75 80 LEU A CA 1
ATOM 593 C C . LEU A 1 80 ? 16.999 3.622 -14.221 1.00 86.75 80 LEU A C 1
ATOM 595 O O . LEU A 1 80 ? 16.207 3.718 -15.155 1.00 86.75 80 LEU A O 1
ATOM 599 N N . VAL A 1 81 ? 17.296 4.652 -13.427 1.00 85.69 81 VAL A N 1
ATOM 600 C CA . VAL A 1 81 ? 16.694 5.978 -13.549 1.00 85.69 81 VAL A CA 1
ATOM 601 C C . VAL A 1 81 ? 17.601 6.842 -14.430 1.00 85.69 81 VAL A C 1
ATOM 603 O O . VAL A 1 81 ? 18.776 7.019 -14.101 1.00 85.69 81 VAL A O 1
ATOM 606 N N . PRO A 1 82 ? 17.097 7.391 -15.552 1.00 85.69 82 PRO A N 1
ATOM 607 C CA . PRO A 1 82 ? 17.869 8.312 -16.374 1.00 85.69 82 PRO A CA 1
ATOM 608 C C . PRO A 1 82 ? 18.372 9.517 -15.570 1.00 85.69 82 PRO A C 1
ATOM 610 O O . PRO A 1 82 ? 17.679 10.050 -14.701 1.00 85.69 82 PRO A O 1
ATOM 613 N N . HIS A 1 83 ? 19.585 9.967 -15.886 1.00 81.25 83 HIS A N 1
ATOM 614 C CA . HIS A 1 83 ? 20.198 11.111 -15.219 1.00 81.25 83 HIS A CA 1
ATOM 615 C C . HIS A 1 83 ? 19.349 12.374 -15.423 1.00 81.25 83 HIS A C 1
ATOM 617 O O . HIS A 1 83 ? 18.944 12.678 -16.543 1.00 81.25 83 HIS A O 1
ATOM 623 N N . GLY A 1 84 ? 19.107 13.116 -14.340 1.00 78.38 84 GLY A N 1
ATOM 624 C CA . GLY A 1 84 ? 18.321 14.355 -14.358 1.00 78.38 84 GLY A CA 1
ATOM 625 C C . GLY A 1 84 ? 16.829 14.186 -14.057 1.00 78.38 84 GLY A C 1
ATOM 626 O O . GLY A 1 84 ? 16.146 15.193 -13.902 1.00 78.38 84 GLY A O 1
ATOM 627 N N . ILE A 1 85 ? 16.326 12.954 -13.909 1.00 82.38 85 ILE A N 1
ATOM 628 C CA . ILE A 1 85 ? 14.935 12.709 -13.507 1.00 82.38 85 ILE A CA 1
ATOM 629 C C . ILE A 1 85 ? 14.804 12.746 -11.984 1.00 82.38 85 ILE A C 1
ATOM 631 O O . ILE A 1 85 ? 15.432 11.967 -11.265 1.00 82.38 85 ILE A O 1
ATOM 635 N N . ILE A 1 86 ? 13.939 13.631 -11.490 1.00 81.75 86 ILE A N 1
ATOM 636 C CA . ILE A 1 86 ? 13.571 13.687 -10.075 1.00 81.75 86 ILE A CA 1
ATOM 637 C C . ILE A 1 86 ? 12.385 12.748 -9.844 1.00 81.75 86 ILE A C 1
ATOM 639 O O . ILE A 1 86 ? 11.315 12.913 -10.434 1.00 81.7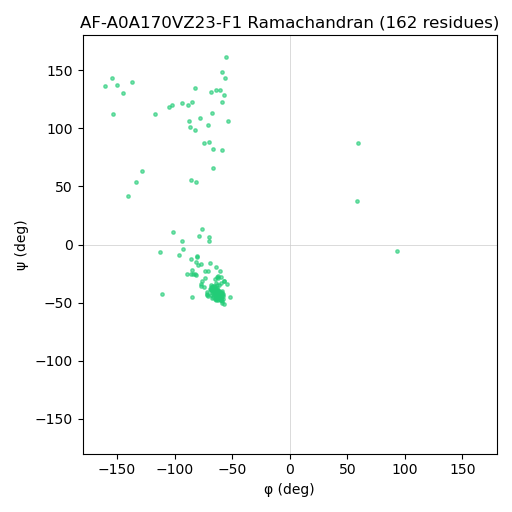5 86 ILE A O 1
ATOM 643 N N . LEU A 1 87 ? 12.583 11.761 -8.970 1.00 85.38 87 LEU A N 1
ATOM 644 C CA . LEU A 1 87 ? 11.520 10.877 -8.503 1.00 85.38 87 LEU A CA 1
ATOM 645 C C . LEU A 1 87 ? 10.736 11.541 -7.369 1.00 85.38 87 LEU A C 1
ATOM 647 O O . LEU A 1 87 ? 11.326 12.048 -6.410 1.00 85.38 87 LEU A O 1
ATOM 651 N N . GLU A 1 88 ? 9.408 11.455 -7.435 1.00 86.69 88 GLU A N 1
ATOM 652 C CA . GLU A 1 88 ? 8.528 11.824 -6.325 1.00 86.69 88 GLU A CA 1
ATOM 653 C C . GLU A 1 88 ? 8.871 11.059 -5.035 1.00 86.69 88 GLU A C 1
ATOM 655 O O . GLU A 1 88 ? 9.546 10.021 -5.040 1.00 86.69 88 GLU A O 1
ATOM 660 N N . ASN A 1 89 ? 8.399 11.578 -3.898 1.00 90.44 89 ASN A N 1
ATOM 661 C CA . ASN A 1 89 ? 8.506 10.873 -2.629 1.00 90.44 89 ASN A CA 1
ATOM 662 C C . ASN A 1 89 ? 7.437 9.769 -2.528 1.00 90.44 89 ASN A C 1
ATOM 664 O O . ASN A 1 89 ? 6.269 10.110 -2.338 1.00 90.44 89 ASN A O 1
ATOM 668 N N . PRO A 1 90 ? 7.806 8.471 -2.599 1.00 91.62 90 PRO A N 1
ATOM 669 C CA . PRO A 1 90 ? 6.862 7.368 -2.515 1.00 91.62 90 PRO A CA 1
ATOM 670 C C . PRO A 1 90 ? 6.088 7.376 -1.197 1.00 91.62 90 PRO A C 1
ATOM 672 O O . PRO A 1 90 ? 4.937 6.956 -1.193 1.00 91.62 90 PRO A O 1
ATOM 675 N N . ASP A 1 91 ? 6.655 7.906 -0.108 1.00 93.00 91 ASP A N 1
ATOM 676 C CA . ASP A 1 91 ? 5.961 7.982 1.181 1.00 93.00 91 ASP A CA 1
ATOM 677 C C . ASP A 1 91 ? 4.784 8.963 1.130 1.00 93.00 91 ASP A C 1
ATOM 679 O O . ASP A 1 91 ? 3.736 8.693 1.715 1.00 93.00 91 ASP A O 1
ATOM 683 N N . LEU A 1 92 ? 4.928 10.078 0.401 1.00 92.44 92 LEU A N 1
ATOM 684 C CA . LEU A 1 92 ? 3.845 11.046 0.201 1.00 92.44 92 LEU A CA 1
ATOM 685 C C . LEU A 1 92 ? 2.765 10.472 -0.715 1.00 92.44 92 LEU A C 1
ATOM 687 O O . LEU A 1 92 ? 1.583 10.568 -0.400 1.00 92.44 92 LEU A O 1
ATOM 691 N N . VAL A 1 93 ? 3.166 9.822 -1.812 1.00 92.56 93 VAL A N 1
ATOM 692 C CA . VAL A 1 93 ? 2.223 9.161 -2.728 1.00 92.56 93 VAL A CA 1
ATOM 693 C C . VAL A 1 93 ? 1.442 8.059 -2.005 1.00 92.56 93 VAL A C 1
ATOM 695 O O . VAL A 1 93 ? 0.227 7.945 -2.171 1.00 92.56 93 VAL A O 1
ATOM 698 N N . MET A 1 94 ? 2.118 7.267 -1.168 1.00 95.12 94 MET A N 1
ATOM 699 C CA . MET A 1 94 ? 1.476 6.227 -0.369 1.00 95.12 94 MET A CA 1
ATOM 700 C C . MET A 1 94 ? 0.519 6.818 0.669 1.00 95.12 94 MET A C 1
ATOM 702 O O . MET A 1 94 ? -0.574 6.289 0.851 1.00 95.12 94 MET A O 1
ATOM 706 N N . GLU A 1 95 ? 0.885 7.917 1.333 1.00 94.44 95 GLU A N 1
ATOM 707 C CA . GLU A 1 95 ? -0.004 8.581 2.293 1.00 94.44 95 GLU A CA 1
ATOM 708 C C . GLU A 1 95 ? -1.312 9.035 1.625 1.00 94.44 95 GLU A C 1
ATOM 710 O O . GLU A 1 95 ? -2.389 8.835 2.187 1.00 94.44 95 GLU A O 1
ATOM 715 N N . GLU A 1 96 ? -1.245 9.574 0.405 1.00 92.19 96 GLU A N 1
ATOM 716 C CA . GLU A 1 96 ? -2.440 9.946 -0.362 1.00 92.19 96 GLU A CA 1
ATOM 717 C C . GLU A 1 96 ? -3.291 8.726 -0.746 1.00 92.19 96 GLU A C 1
ATOM 719 O O . GLU A 1 96 ? -4.517 8.768 -0.625 1.00 92.19 96 GLU A O 1
ATOM 724 N N . ALA A 1 97 ? -2.669 7.599 -1.107 1.00 93.88 97 ALA A N 1
ATOM 725 C CA . ALA A 1 97 ? -3.389 6.347 -1.352 1.00 93.88 97 ALA A CA 1
ATOM 726 C C . ALA A 1 97 ? -4.101 5.824 -0.088 1.00 93.88 97 ALA A C 1
ATOM 728 O O . ALA A 1 97 ? -5.252 5.376 -0.151 1.00 93.88 97 ALA A O 1
ATOM 729 N N . ILE A 1 98 ? -3.443 5.909 1.073 1.00 94.81 98 ILE A N 1
ATOM 730 C CA . ILE A 1 98 ? -4.010 5.502 2.366 1.00 94.81 98 ILE A CA 1
ATOM 731 C C . ILE A 1 98 ? -5.197 6.396 2.734 1.00 94.81 98 ILE A C 1
ATOM 733 O O . ILE A 1 98 ? -6.264 5.873 3.061 1.00 94.81 98 ILE A O 1
ATOM 737 N N . LYS A 1 99 ? -5.061 7.724 2.610 1.00 93.00 99 LYS A N 1
ATOM 738 C CA . LYS A 1 99 ? -6.171 8.681 2.792 1.00 93.00 99 LYS A CA 1
ATOM 739 C C . LYS A 1 99 ? -7.316 8.434 1.808 1.00 93.00 99 LYS A C 1
ATOM 741 O O . LYS A 1 99 ? -8.480 8.610 2.156 1.00 93.00 99 LYS A O 1
ATOM 746 N N . GLY A 1 100 ? -6.996 7.970 0.601 1.00 91.81 100 GLY A N 1
ATOM 747 C CA . GLY A 1 100 ? -7.948 7.509 -0.410 1.00 91.81 100 GLY A CA 1
ATOM 748 C C . GLY A 1 100 ? -8.655 6.190 -0.077 1.00 91.81 100 GLY A C 1
ATOM 749 O O . GLY A 1 100 ? -9.383 5.672 -0.923 1.00 91.81 100 GLY A O 1
ATOM 750 N N . ASN A 1 101 ? -8.471 5.641 1.130 1.00 93.75 101 ASN A N 1
ATOM 751 C CA . ASN A 1 101 ? -9.078 4.396 1.604 1.00 93.75 101 ASN A CA 1
ATOM 752 C C . ASN A 1 101 ? -8.740 3.173 0.733 1.00 93.75 101 ASN A C 1
ATOM 754 O O . ASN A 1 101 ? -9.584 2.290 0.544 1.00 93.75 101 ASN A O 1
ATOM 758 N N . VAL A 1 102 ? -7.502 3.090 0.227 1.00 95.00 102 VAL A N 1
ATOM 759 C CA . VAL A 1 102 ? -7.061 1.988 -0.647 1.00 95.00 102 VAL A CA 1
ATOM 760 C C . VAL A 1 102 ? -7.346 0.607 -0.046 1.00 95.00 102 VAL A C 1
ATOM 762 O O . VAL A 1 102 ? -7.909 -0.252 -0.721 1.00 95.00 102 VAL A O 1
ATOM 765 N N . PHE A 1 103 ? -7.053 0.394 1.240 1.00 95.00 103 PHE A N 1
ATOM 766 C CA . PHE A 1 103 ? -7.254 -0.905 1.891 1.00 95.00 103 PHE A CA 1
ATOM 767 C C . PHE A 1 103 ? -8.731 -1.268 2.055 1.00 95.00 103 PHE A C 1
ATOM 769 O O . PHE A 1 103 ? -9.108 -2.411 1.805 1.00 95.00 103 PHE A O 1
ATOM 776 N N . SER A 1 104 ? -9.582 -0.298 2.392 1.00 94.44 104 SER A N 1
ATOM 777 C CA . SER A 1 104 ? -11.032 -0.506 2.458 1.00 94.44 104 SER A CA 1
ATOM 778 C C . SER A 1 104 ? -11.601 -0.840 1.081 1.00 94.44 104 SER A C 1
ATOM 780 O O . SER A 1 104 ? -12.463 -1.707 0.958 1.00 94.44 104 SER A O 1
ATOM 782 N N . PHE A 1 105 ? -11.101 -0.198 0.023 1.00 93.62 105 PHE A N 1
ATOM 783 C CA . PHE A 1 105 ? -11.510 -0.504 -1.344 1.00 93.62 105 PHE A CA 1
ATOM 784 C C . PHE A 1 105 ? -11.085 -1.916 -1.771 1.00 93.62 105 PHE A C 1
ATOM 786 O O . PHE A 1 105 ? -11.902 -2.655 -2.322 1.00 93.62 105 PHE A O 1
ATOM 793 N N . LEU A 1 106 ? -9.850 -2.323 -1.461 1.00 93.00 106 LEU A N 1
ATOM 794 C CA . LEU A 1 106 ? -9.359 -3.683 -1.703 1.00 93.00 106 LEU A CA 1
ATOM 795 C C . LEU A 1 106 ? -10.202 -4.730 -0.956 1.00 93.00 106 LEU A C 1
ATOM 797 O O . LEU A 1 106 ? -10.629 -5.719 -1.551 1.00 93.00 106 LEU A O 1
ATOM 801 N N . TYR A 1 107 ? -10.508 -4.486 0.318 1.00 93.56 107 TYR A N 1
ATOM 802 C CA . TYR A 1 107 ? -11.324 -5.386 1.132 1.00 93.56 107 TYR A CA 1
ATOM 803 C C . TYR A 1 107 ? -12.760 -5.516 0.601 1.00 93.56 107 TYR A C 1
ATOM 805 O O . TYR A 1 107 ? -13.255 -6.627 0.430 1.00 93.56 107 TYR A O 1
ATOM 813 N N . ASN A 1 108 ? -13.413 -4.396 0.281 1.00 93.06 108 ASN A N 1
ATOM 814 C CA . ASN A 1 108 ? -14.826 -4.386 -0.106 1.00 93.06 108 ASN A CA 1
ATOM 815 C C . ASN A 1 108 ? -15.073 -4.735 -1.581 1.00 93.06 108 ASN A C 1
ATOM 817 O O . ASN A 1 108 ? -16.164 -5.181 -1.919 1.00 93.06 108 ASN A O 1
ATOM 821 N N . THR A 1 109 ? -14.097 -4.513 -2.465 1.00 90.00 109 THR A N 1
ATOM 822 C CA . THR A 1 109 ? -14.296 -4.644 -3.922 1.00 90.00 109 THR A CA 1
ATOM 823 C C . THR A 1 109 ? -13.540 -5.825 -4.512 1.00 90.00 109 THR A C 1
ATOM 825 O O . THR A 1 109 ? -14.090 -6.550 -5.337 1.00 90.00 109 THR A O 1
ATOM 828 N N . PHE A 1 110 ? -12.286 -6.041 -4.102 1.00 85.62 110 PHE A N 1
ATOM 829 C CA . PHE A 1 110 ? -11.460 -7.106 -4.677 1.00 85.62 110 PHE A CA 1
ATOM 830 C C . PHE A 1 110 ? -11.716 -8.449 -3.998 1.00 85.62 110 PHE A C 1
ATOM 832 O O . PHE A 1 110 ? -11.901 -9.450 -4.682 1.00 85.62 110 PHE A O 1
ATOM 839 N N . LEU A 1 111 ? -11.780 -8.469 -2.666 1.00 86.44 111 LEU A N 1
ATOM 840 C CA . LEU A 1 111 ? -11.940 -9.703 -1.895 1.00 86.44 111 LEU A CA 1
ATOM 841 C C . LEU A 1 111 ? -13.236 -10.497 -2.180 1.00 86.44 111 LEU A C 1
ATOM 843 O O . LEU A 1 111 ? -13.169 -11.721 -2.281 1.00 86.44 111 LEU A O 1
ATOM 847 N N . PRO A 1 112 ? -14.419 -9.869 -2.340 1.00 89.25 112 PRO A N 1
ATOM 848 C CA . PRO A 1 112 ? -15.644 -10.612 -2.643 1.00 89.25 112 PRO A CA 1
ATOM 849 C C . PRO A 1 112 ? -15.785 -10.991 -4.125 1.00 89.25 112 PRO A C 1
ATOM 851 O O . PRO A 1 112 ? -16.680 -11.764 -4.480 1.00 89.25 112 PRO A O 1
ATOM 854 N N . ASN A 1 113 ? -14.942 -10.455 -5.013 1.00 86.75 113 ASN A N 1
ATOM 855 C CA . ASN A 1 113 ? -15.095 -10.642 -6.449 1.00 86.75 113 ASN A CA 1
ATOM 856 C C . ASN A 1 113 ? -14.507 -11.983 -6.911 1.00 86.75 113 ASN A C 1
ATOM 858 O O . ASN A 1 113 ? -13.313 -12.103 -7.174 1.00 86.75 113 ASN A O 1
ATOM 862 N N . LYS A 1 114 ? -15.383 -12.983 -7.073 1.00 85.88 114 LYS A N 1
ATOM 863 C CA . LYS A 1 114 ? -15.030 -14.347 -7.504 1.00 85.88 114 LYS A CA 1
ATOM 864 C C . LYS A 1 114 ? -14.303 -14.406 -8.852 1.00 85.88 114 LYS A C 1
ATOM 866 O O . LYS A 1 114 ? -13.437 -15.257 -9.014 1.00 85.88 114 LYS A O 1
ATOM 871 N N . ILE A 1 115 ? -14.588 -13.476 -9.766 1.00 84.12 115 ILE A N 1
ATOM 872 C CA . ILE A 1 115 ? -13.990 -13.430 -11.111 1.00 84.12 115 ILE A CA 1
ATOM 873 C C . ILE A 1 115 ? -12.476 -13.199 -11.019 1.00 84.12 115 ILE A C 1
ATOM 875 O O . ILE A 1 115 ? -11.704 -13.752 -11.797 1.00 84.12 115 ILE A O 1
ATOM 879 N N . LEU A 1 116 ? -12.021 -12.437 -10.019 1.00 79.12 116 LEU A N 1
ATOM 880 C CA . LEU A 1 116 ? -10.595 -12.164 -9.820 1.00 79.12 116 LEU A CA 1
ATOM 881 C C . LEU A 1 116 ? -9.802 -13.396 -9.369 1.00 79.12 116 LEU A C 1
ATOM 883 O O . LEU A 1 116 ? -8.576 -13.386 -9.457 1.00 79.12 116 LEU A O 1
ATOM 887 N N . TYR A 1 117 ? -10.487 -14.442 -8.899 1.00 83.44 117 TYR A N 1
ATOM 888 C CA . TYR A 1 117 ? -9.880 -15.695 -8.452 1.00 83.44 117 TYR A CA 1
ATOM 889 C C . TYR A 1 117 ? -9.872 -16.785 -9.526 1.00 83.44 117 TYR A C 1
ATOM 891 O O . TYR A 1 117 ? -9.230 -17.816 -9.331 1.00 83.44 117 TYR A O 1
ATOM 899 N N . GLU A 1 118 ? -10.552 -16.568 -10.652 1.00 85.38 118 GLU A N 1
ATOM 900 C CA . GLU A 1 118 ? -10.540 -17.500 -11.785 1.00 85.38 118 GLU A CA 1
ATOM 901 C C . GLU A 1 118 ? -9.210 -17.439 -12.549 1.00 85.38 118 GLU A C 1
ATOM 903 O O . GLU A 1 118 ? -8.754 -18.448 -13.088 1.00 85.38 118 GLU A O 1
ATOM 908 N N . ASP A 1 119 ? -8.549 -16.276 -12.540 1.00 86.12 119 ASP A N 1
ATOM 909 C CA . ASP A 1 119 ? -7.255 -16.072 -13.182 1.00 86.12 119 ASP A CA 1
ATOM 910 C C . ASP A 1 119 ? -6.109 -16.022 -12.157 1.00 86.12 119 ASP A C 1
ATOM 912 O O . ASP A 1 119 ? -6.004 -15.123 -11.315 1.00 86.12 119 ASP A O 1
ATOM 916 N N . VAL A 1 120 ? -5.179 -16.972 -12.285 1.00 86.44 120 VAL A N 1
ATOM 917 C CA . VAL A 1 120 ? -3.950 -17.051 -11.481 1.00 86.44 120 VAL A CA 1
ATOM 918 C C . VAL A 1 120 ? -3.118 -15.770 -11.601 1.00 86.44 120 VAL A C 1
ATOM 920 O O . VAL A 1 120 ? -2.431 -15.395 -10.645 1.00 86.44 120 VAL A O 1
ATOM 923 N N . PHE A 1 121 ? -3.168 -15.085 -12.745 1.00 89.25 121 PHE A N 1
ATOM 924 C CA . PHE A 1 121 ? -2.466 -13.823 -12.950 1.00 89.25 121 PHE A CA 1
ATOM 925 C C . PHE A 1 121 ? -2.966 -12.734 -11.997 1.00 89.25 121 PHE A C 1
ATOM 927 O O . PHE A 1 121 ? -2.154 -12.082 -11.336 1.00 89.25 121 PHE A O 1
ATOM 934 N N . MET A 1 122 ? -4.286 -12.577 -11.871 1.00 87.19 122 MET A N 1
ATOM 935 C CA . MET A 1 122 ? -4.891 -11.533 -11.040 1.00 87.19 122 MET A CA 1
ATOM 936 C C . MET A 1 122 ? -4.618 -11.774 -9.557 1.00 87.19 122 MET A C 1
ATOM 938 O O . MET A 1 122 ? -4.146 -10.869 -8.864 1.00 87.19 122 MET A O 1
ATOM 942 N N . VAL A 1 123 ? -4.796 -13.010 -9.082 1.00 89.25 123 VAL A N 1
ATOM 943 C CA . VAL A 1 123 ? -4.494 -13.373 -7.687 1.00 89.25 123 VAL A CA 1
ATOM 944 C C . VAL A 1 123 ? -3.022 -13.124 -7.356 1.00 89.25 123 VAL A C 1
ATOM 946 O O . VAL A 1 123 ? -2.713 -12.517 -6.330 1.00 89.25 123 VAL A O 1
ATOM 949 N N . ARG A 1 124 ? -2.097 -13.533 -8.236 1.00 91.56 124 ARG A N 1
ATOM 950 C CA . ARG A 1 124 ? -0.659 -13.288 -8.037 1.00 91.56 124 ARG A CA 1
ATOM 951 C C . ARG A 1 124 ? -0.323 -11.805 -8.049 1.00 91.56 124 ARG A C 1
ATOM 953 O O . ARG A 1 124 ? 0.484 -11.366 -7.235 1.00 91.56 124 ARG A O 1
ATOM 960 N N . ARG A 1 125 ? -0.928 -11.028 -8.950 1.00 90.50 125 ARG A N 1
ATOM 961 C CA . ARG A 1 125 ? -0.676 -9.587 -9.037 1.00 90.50 125 ARG A CA 1
ATOM 962 C C . ARG A 1 125 ? -1.125 -8.872 -7.767 1.00 90.50 125 ARG A C 1
ATOM 964 O O . ARG A 1 125 ? -0.374 -8.045 -7.258 1.00 90.50 125 ARG A O 1
ATOM 971 N N . MET A 1 126 ? -2.293 -9.230 -7.240 1.00 90.50 126 MET A N 1
ATOM 972 C CA . MET A 1 126 ? -2.825 -8.684 -5.990 1.00 90.50 126 MET A CA 1
ATOM 973 C C . MET A 1 126 ? -1.987 -9.083 -4.779 1.00 90.50 126 MET A C 1
ATOM 975 O O . MET A 1 126 ? -1.644 -8.232 -3.961 1.00 90.50 126 MET A O 1
ATOM 979 N N . HIS A 1 127 ? -1.610 -10.360 -4.690 1.00 93.06 127 HIS A N 1
ATOM 980 C CA . HIS A 1 127 ? -0.718 -10.844 -3.643 1.00 93.06 127 HIS A CA 1
ATOM 981 C C . HIS A 1 127 ? 0.610 -10.080 -3.656 1.00 93.06 127 HIS A C 1
ATOM 983 O O . HIS A 1 127 ? 1.003 -9.529 -2.635 1.00 93.06 127 HIS A O 1
ATOM 989 N N . ASN A 1 128 ? 1.260 -9.978 -4.819 1.00 93.94 128 ASN A N 1
ATOM 990 C CA . ASN A 1 128 ? 2.527 -9.263 -4.946 1.00 93.94 128 ASN A CA 1
ATOM 991 C C . ASN A 1 128 ? 2.381 -7.785 -4.585 1.00 93.94 128 ASN A C 1
ATOM 993 O O . ASN A 1 128 ? 3.224 -7.271 -3.871 1.00 93.94 128 ASN A O 1
ATOM 997 N N . LEU A 1 129 ? 1.292 -7.119 -4.982 1.00 94.25 129 LEU A N 1
ATOM 998 C CA . LEU A 1 129 ? 1.053 -5.727 -4.596 1.00 94.25 129 LEU A CA 1
ATOM 999 C C . LEU A 1 129 ? 1.017 -5.548 -3.066 1.00 94.25 129 LEU A C 1
ATOM 1001 O O . LEU A 1 129 ? 1.606 -4.606 -2.538 1.00 94.25 129 LEU A O 1
ATOM 1005 N N . LEU A 1 130 ? 0.353 -6.460 -2.349 1.00 94.69 130 LEU A N 1
ATOM 1006 C CA . LEU A 1 130 ? 0.277 -6.430 -0.885 1.00 94.69 130 LEU A CA 1
ATOM 1007 C C . LEU A 1 130 ? 1.608 -6.810 -0.226 1.00 94.69 130 LEU A C 1
ATOM 1009 O O . LEU A 1 130 ? 2.026 -6.158 0.730 1.00 94.69 130 LEU A O 1
ATOM 1013 N N . THR A 1 131 ? 2.282 -7.848 -0.723 1.00 96.12 131 THR A N 1
ATOM 1014 C CA . THR A 1 131 ? 3.590 -8.265 -0.201 1.00 96.12 131 THR A CA 1
ATOM 1015 C C . THR A 1 131 ? 4.639 -7.180 -0.423 1.00 96.12 131 THR A C 1
ATOM 1017 O O . THR A 1 131 ? 5.345 -6.830 0.518 1.00 96.12 131 THR A O 1
ATOM 1020 N N . ASP A 1 132 ? 4.6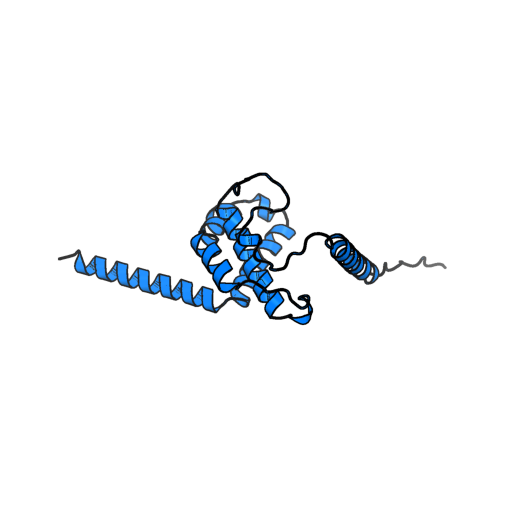88 -6.587 -1.615 1.00 95.50 132 ASP A N 1
ATOM 1021 C CA . ASP A 1 132 ? 5.623 -5.517 -1.953 1.00 95.50 132 ASP A CA 1
ATOM 1022 C C . ASP A 1 132 ? 5.376 -4.282 -1.079 1.00 95.50 132 ASP A C 1
ATOM 1024 O O . ASP A 1 132 ? 6.331 -3.666 -0.617 1.00 95.50 132 ASP A O 1
ATOM 1028 N N . PHE A 1 133 ? 4.120 -3.946 -0.764 1.00 96.31 133 PHE A N 1
ATOM 1029 C CA . PHE A 1 133 ? 3.819 -2.888 0.205 1.00 96.31 133 PHE A CA 1
ATOM 1030 C C . PHE A 1 133 ? 4.432 -3.168 1.583 1.00 96.31 133 PHE A C 1
ATOM 1032 O O . PHE A 1 133 ? 5.121 -2.311 2.139 1.00 96.31 133 PHE A O 1
ATOM 1039 N N . ILE A 1 134 ? 4.211 -4.367 2.126 1.00 96.06 134 ILE A N 1
ATOM 1040 C CA . ILE A 1 134 ? 4.708 -4.746 3.456 1.00 96.06 134 ILE A CA 1
ATOM 1041 C C . ILE A 1 134 ? 6.241 -4.743 3.481 1.00 96.06 134 ILE A C 1
ATOM 1043 O O . ILE A 1 134 ? 6.841 -4.251 4.438 1.00 96.06 134 ILE A O 1
ATOM 1047 N N . SER A 1 135 ? 6.873 -5.273 2.432 1.00 95.38 135 SER A N 1
ATOM 1048 C CA . SER A 1 135 ? 8.329 -5.363 2.331 1.00 95.38 135 SER A CA 1
ATOM 1049 C C . SER A 1 135 ? 8.992 -4.005 2.101 1.00 95.38 135 SER A C 1
ATOM 1051 O O . SER A 1 135 ? 9.995 -3.710 2.749 1.00 95.38 135 SER A O 1
ATOM 1053 N N . GLN A 1 136 ? 8.431 -3.165 1.227 1.00 94.00 136 GLN A N 1
ATOM 1054 C CA . GLN A 1 136 ? 9.037 -1.886 0.849 1.00 94.00 136 GLN A CA 1
ATOM 1055 C C . GLN A 1 136 ? 8.721 -0.755 1.830 1.00 94.00 136 GLN A C 1
ATOM 1057 O O . GLN A 1 136 ? 9.494 0.196 1.933 1.00 94.00 136 GLN A O 1
ATOM 1062 N N . MET A 1 137 ? 7.605 -0.831 2.562 1.00 94.81 137 MET A N 1
ATOM 1063 C CA . MET A 1 137 ? 7.149 0.240 3.458 1.00 94.81 137 MET A CA 1
ATOM 1064 C C . MET A 1 137 ? 6.725 -0.262 4.853 1.00 94.81 137 MET A C 1
ATOM 1066 O O . MET A 1 137 ? 5.642 0.084 5.337 1.00 94.81 137 MET A O 1
ATOM 1070 N N . PRO A 1 138 ? 7.579 -1.006 5.586 1.00 95.81 138 PRO A N 1
ATOM 1071 C CA . PRO A 1 138 ? 7.236 -1.511 6.921 1.00 95.81 138 PRO A CA 1
ATOM 1072 C C . PRO A 1 138 ? 6.965 -0.384 7.930 1.00 95.81 138 PRO A C 1
ATOM 1074 O O . PRO A 1 138 ? 6.196 -0.549 8.879 1.00 95.81 138 PRO A O 1
ATOM 1077 N N . HIS A 1 139 ? 7.564 0.791 7.717 1.00 96.06 139 HIS A N 1
ATOM 1078 C CA . HIS A 1 139 ? 7.332 1.967 8.548 1.00 96.06 139 HIS A CA 1
ATOM 1079 C C . HIS A 1 139 ? 5.886 2.483 8.431 1.00 96.06 139 HIS A C 1
ATOM 1081 O O . HIS A 1 139 ? 5.317 2.865 9.452 1.00 96.06 139 HIS A O 1
ATOM 1087 N N . LYS A 1 140 ? 5.256 2.412 7.245 1.00 95.75 140 LYS A N 1
ATOM 1088 C CA . LYS A 1 140 ? 3.841 2.780 7.065 1.00 95.75 140 LYS A CA 1
ATOM 1089 C C . LYS A 1 140 ? 2.904 1.800 7.749 1.00 95.75 140 LYS A C 1
ATOM 1091 O O . LYS A 1 140 ? 1.951 2.224 8.393 1.00 95.75 140 LYS A O 1
ATOM 1096 N N . VAL A 1 141 ? 3.217 0.506 7.706 1.00 96.19 141 VAL A N 1
ATOM 1097 C CA . VAL A 1 141 ? 2.467 -0.513 8.461 1.00 96.19 141 VAL A CA 1
ATOM 1098 C C . VAL A 1 141 ? 2.526 -0.222 9.964 1.00 96.19 141 VAL A C 1
ATOM 1100 O O . VAL A 1 141 ? 1.501 -0.242 10.647 1.00 96.19 141 VAL A O 1
ATOM 1103 N N . LYS A 1 142 ? 3.717 0.102 10.484 1.00 97.12 142 LYS A N 1
ATOM 1104 C CA . LYS A 1 142 ? 3.897 0.483 11.892 1.00 97.12 142 LYS A CA 1
ATOM 1105 C C . LYS A 1 142 ? 3.116 1.750 12.240 1.00 97.12 142 LYS A C 1
ATOM 1107 O O . LYS A 1 142 ? 2.453 1.779 13.270 1.00 97.12 142 LYS A O 1
ATOM 1112 N N . GLU A 1 143 ? 3.188 2.775 11.399 1.00 96.00 143 GLU A N 1
ATOM 1113 C CA . GLU A 1 143 ? 2.466 4.032 11.592 1.00 96.00 143 GLU A CA 1
ATOM 1114 C C . GLU A 1 143 ? 0.950 3.813 11.642 1.00 96.00 143 GLU A C 1
ATOM 1116 O O . GLU A 1 143 ? 0.300 4.273 12.576 1.00 96.00 143 GLU A O 1
ATOM 1121 N N . MET A 1 144 ? 0.392 3.051 10.698 1.00 95.44 144 MET A N 1
ATOM 1122 C CA . MET A 1 144 ? -1.033 2.712 10.686 1.00 95.44 144 MET A CA 1
ATOM 1123 C C . MET A 1 144 ? -1.460 1.971 11.956 1.00 95.44 144 MET A C 1
ATOM 1125 O O . MET A 1 144 ? -2.511 2.276 12.517 1.00 95.44 144 MET A O 1
ATOM 1129 N N . ARG A 1 145 ? -0.639 1.027 12.434 1.00 96.69 145 ARG A N 1
ATOM 1130 C CA . ARG A 1 145 ? -0.905 0.306 13.685 1.00 96.69 145 ARG A CA 1
ATOM 1131 C C . ARG A 1 145 ? -0.927 1.252 14.883 1.00 96.69 145 ARG A C 1
ATOM 1133 O O . ARG A 1 145 ? -1.862 1.199 15.670 1.00 96.69 145 ARG A O 1
ATOM 1140 N N . LEU A 1 146 ? 0.074 2.124 15.003 1.00 97.06 146 LEU A N 1
ATOM 1141 C CA . LEU A 1 146 ? 0.150 3.095 16.099 1.00 97.06 146 LEU A CA 1
ATOM 1142 C C . LEU A 1 146 ? -1.040 4.060 16.077 1.00 97.06 146 LEU A C 1
ATOM 1144 O O . LEU A 1 146 ? -1.654 4.277 17.114 1.00 97.06 146 LEU A O 1
ATOM 1148 N N . ARG A 1 147 ? -1.432 4.556 14.895 1.00 94.94 147 ARG A N 1
ATOM 1149 C CA . ARG A 1 147 ? -2.633 5.394 14.738 1.00 94.94 147 ARG A CA 1
ATOM 1150 C C . ARG A 1 147 ? -3.902 4.670 15.209 1.00 94.94 147 ARG A C 1
ATOM 1152 O O . ARG A 1 147 ? -4.759 5.290 15.834 1.00 94.94 147 ARG A O 1
ATOM 1159 N N . ALA A 1 148 ? -4.028 3.372 14.925 1.00 95.12 148 ALA A N 1
ATOM 1160 C CA . ALA A 1 148 ? -5.165 2.575 15.383 1.00 95.12 148 ALA A CA 1
ATOM 1161 C C . ALA A 1 148 ? -5.160 2.381 16.910 1.00 95.12 148 ALA A C 1
ATOM 1163 O O . ALA A 1 148 ? -6.197 2.559 17.541 1.00 95.12 148 ALA A O 1
ATOM 1164 N N . GLU A 1 149 ? -4.001 2.081 17.504 1.00 97.06 149 GLU A N 1
ATOM 1165 C CA . GLU A 1 149 ? -3.843 1.978 18.963 1.00 97.06 149 GLU A CA 1
ATOM 1166 C C . GLU A 1 149 ? -4.173 3.303 19.667 1.00 97.06 149 GLU A C 1
ATOM 1168 O O . GLU A 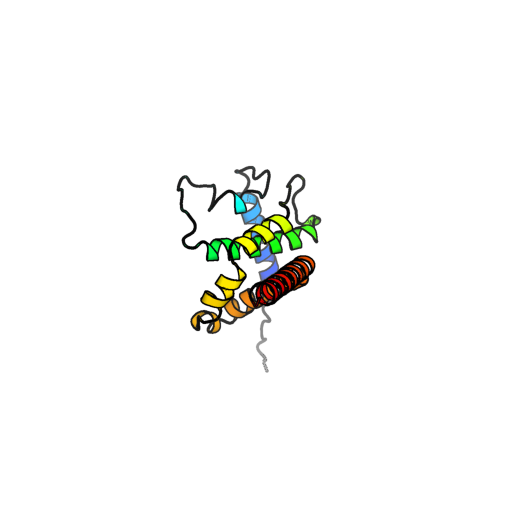1 149 ? -4.848 3.306 20.693 1.00 97.06 149 GLU A O 1
ATOM 1173 N N . ASP A 1 150 ? -3.728 4.434 19.118 1.00 96.25 150 ASP A N 1
ATOM 1174 C CA . ASP A 1 150 ? -4.039 5.753 19.675 1.00 96.25 150 ASP A CA 1
ATOM 1175 C C . ASP A 1 150 ? -5.535 6.069 19.574 1.00 96.25 150 ASP A C 1
ATOM 1177 O O . ASP A 1 150 ? -6.125 6.552 20.538 1.00 96.25 150 ASP A O 1
ATOM 1181 N N . THR A 1 151 ? -6.171 5.718 18.453 1.00 94.75 151 THR A N 1
ATOM 1182 C CA . THR A 1 151 ? -7.625 5.869 18.280 1.00 94.75 151 THR A CA 1
ATOM 1183 C C . THR A 1 151 ? -8.398 5.041 19.309 1.00 94.75 151 THR A C 1
ATOM 1185 O O . THR A 1 151 ? -9.347 5.542 19.908 1.00 94.75 151 THR A O 1
ATOM 1188 N N . ASP A 1 152 ? -7.978 3.799 19.559 1.00 95.69 152 ASP A N 1
ATOM 1189 C CA . ASP A 1 152 ? -8.595 2.913 20.553 1.00 95.69 152 ASP A CA 1
ATOM 1190 C C . ASP A 1 152 ? -8.457 3.465 21.981 1.00 95.69 152 ASP A C 1
ATOM 1192 O O . ASP A 1 152 ? -9.438 3.539 22.722 1.00 95.69 152 ASP A O 1
ATOM 1196 N N . ARG A 1 153 ? -7.267 3.970 22.344 1.00 95.06 153 ARG A N 1
ATOM 1197 C CA . ARG A 1 153 ? -7.043 4.651 23.633 1.00 95.06 153 ARG A CA 1
ATOM 1198 C C . ARG A 1 153 ? -7.963 5.854 23.804 1.00 95.06 153 ARG A C 1
ATOM 1200 O O . ARG A 1 153 ? -8.530 6.031 24.880 1.00 95.06 153 ARG A O 1
ATOM 1207 N N . THR A 1 154 ? -8.118 6.666 22.760 1.00 93.31 154 THR A N 1
ATOM 1208 C CA . THR A 1 154 ? -9.019 7.822 22.772 1.00 93.31 154 THR A CA 1
ATOM 1209 C C . THR A 1 154 ? -10.475 7.395 22.952 1.00 93.31 154 THR A C 1
ATOM 1211 O O . THR A 1 154 ? -11.164 7.961 23.796 1.00 93.31 154 THR A O 1
ATOM 1214 N N . ILE A 1 155 ? -10.942 6.376 22.223 1.00 92.94 155 ILE A N 1
ATOM 1215 C CA . ILE A 1 155 ? -12.306 5.842 22.372 1.00 92.94 155 ILE A CA 1
ATOM 1216 C C . ILE A 1 155 ? -12.531 5.345 23.802 1.00 92.94 155 ILE A C 1
ATOM 1218 O O . ILE A 1 155 ? -13.528 5.702 24.424 1.00 92.94 155 ILE A O 1
ATOM 1222 N N . HIS A 1 156 ? -11.593 4.568 24.344 1.00 92.38 156 HIS A N 1
ATOM 1223 C CA . HIS A 1 156 ? -11.692 4.042 25.701 1.00 92.38 156 HIS A CA 1
ATOM 1224 C C . HIS A 1 156 ? -11.717 5.165 26.748 1.00 92.38 156 HIS A C 1
ATOM 1226 O O . HIS A 1 156 ? -12.533 5.113 27.663 1.00 92.38 156 HIS A O 1
ATOM 1232 N N . ALA A 1 157 ? -10.889 6.205 26.604 1.00 91.62 157 ALA A N 1
ATOM 1233 C CA . ALA A 1 157 ? -10.921 7.371 27.491 1.00 91.62 157 ALA A CA 1
ATOM 1234 C C . ALA A 1 157 ? -12.300 8.057 27.486 1.00 91.62 157 ALA A C 1
ATOM 1236 O O . ALA A 1 157 ? -12.891 8.231 28.549 1.00 91.62 157 ALA A O 1
ATOM 1237 N N . TYR A 1 158 ? -12.868 8.327 26.304 1.00 89.12 158 TYR A N 1
ATOM 1238 C CA . TYR A 1 158 ? -14.212 8.908 26.187 1.00 89.12 158 TYR A CA 1
ATOM 1239 C C . TYR A 1 158 ? -15.311 8.019 26.778 1.00 89.12 158 TYR A C 1
ATOM 1241 O O . TYR A 1 158 ? -16.280 8.531 27.334 1.00 89.12 158 TYR A O 1
ATOM 1249 N N . MET A 1 159 ? -15.178 6.695 26.673 1.00 88.56 159 MET A N 1
ATOM 1250 C CA . MET A 1 159 ? -16.134 5.773 27.288 1.00 88.56 159 MET A CA 1
ATOM 1251 C C . MET A 1 159 ? -16.124 5.859 28.816 1.00 88.56 159 MET A C 1
A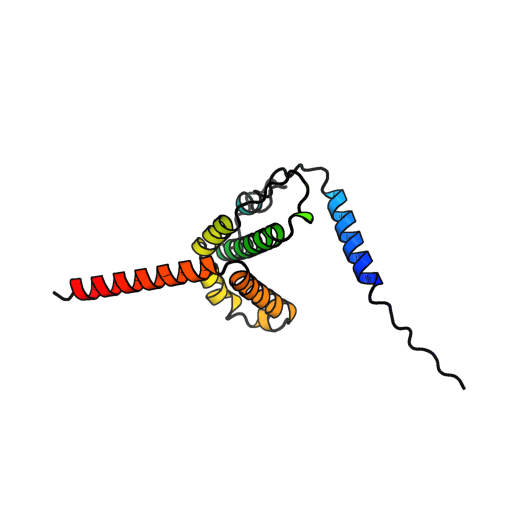TOM 1253 O O . MET A 1 159 ? -17.187 5.752 29.414 1.00 88.56 159 MET A O 1
ATOM 1257 N N . HIS A 1 160 ? -14.965 6.062 29.449 1.00 83.81 160 HIS A N 1
ATOM 1258 C CA . HIS A 1 160 ? -14.882 6.228 30.907 1.00 83.81 160 HIS A CA 1
ATOM 1259 C C . HIS A 1 160 ? -15.310 7.623 31.366 1.00 83.81 160 HIS A C 1
ATOM 1261 O O . HIS A 1 160 ? -15.965 7.738 32.393 1.00 83.81 160 HIS A O 1
ATOM 1267 N N . GLU A 1 161 ? -15.006 8.665 30.592 1.00 82.31 161 GLU A N 1
ATOM 1268 C CA . GLU A 1 161 ? -15.406 10.048 30.900 1.00 82.31 161 GLU A CA 1
ATOM 1269 C C . GLU A 1 161 ? -16.909 10.313 30.673 1.00 82.31 161 GLU A C 1
ATOM 1271 O O . GLU A 1 161 ? -17.462 11.235 31.262 1.00 82.31 161 GLU A O 1
ATOM 1276 N N . GLY A 1 162 ? -17.589 9.519 29.833 1.00 63.25 162 GLY A N 1
ATOM 1277 C CA . GLY A 1 162 ? -19.032 9.626 29.563 1.00 63.25 162 GLY A CA 1
ATOM 1278 C C . GLY A 1 162 ? -19.935 8.729 30.424 1.00 63.25 162 GLY A C 1
ATOM 1279 O O . GLY A 1 162 ? -21.141 8.685 30.181 1.00 63.25 162 GLY A O 1
ATOM 1280 N N . LEU A 1 163 ? -19.363 7.979 31.373 1.00 58.03 163 LEU A N 1
ATOM 1281 C CA . LEU A 1 163 ? -20.078 7.099 32.311 1.00 58.03 163 LEU A CA 1
ATOM 1282 C C . LEU A 1 163 ? -20.240 7.709 33.721 1.00 58.03 163 LEU A C 1
ATOM 1284 O O . LEU A 1 163 ? -20.677 6.998 34.629 1.00 58.03 163 LEU A O 1
ATOM 1288 N N . GLU A 1 164 ? -19.932 9.000 33.893 1.00 46.53 164 GLU A N 1
ATOM 1289 C CA . GLU A 1 164 ? -20.281 9.805 35.079 1.00 46.53 164 GLU A CA 1
ATOM 1290 C C . GLU A 1 164 ? -21.530 10.672 34.852 1.00 46.53 164 GLU A C 1
ATOM 1292 O O . GLU A 1 164 ? -21.654 11.292 33.769 1.00 46.53 164 GLU A O 1
#

Solvent-accessible surface area (backbone atoms only — not comparable to full-atom values): 9764 Å² total; per-residue (Å²): 139,81,90,81,80,84,79,83,78,67,78,67,57,64,55,53,51,54,52,48,51,53,54,52,55,63,61,71,56,76,82,63,88,74,66,47,70,56,49,77,84,73,33,75,61,87,87,55,103,57,94,58,73,71,94,41,65,40,59,50,11,47,52,33,38,53,48,16,49,50,45,51,54,45,67,76,40,56,89,78,51,65,88,83,60,50,76,62,61,30,69,59,40,34,50,53,10,55,77,42,38,23,67,60,37,46,57,72,56,54,70,75,38,65,72,51,66,74,38,70,65,52,46,50,52,53,49,47,54,54,50,48,44,53,71,78,38,50,66,57,57,50,48,55,50,51,55,51,55,51,50,49,52,51,52,53,50,51,57,61,69,67,73,113

Radius of gyration: 22.63 Å; Cα contacts (8 Å, |Δi|>4): 85; chains: 1; bounding box: 41×64×72 Å

pLDDT: mean 74.12, std 23.99, range [29.94, 97.12]

Secondary structure (DSSP, 8-state):
--PPPP----TTHHHHHHHHHHHHHHHHTTTS---BS-HHHH-S-SSSS-----S-HHHHHHHHHHHHHHHHHHHH-GGGSPTTPBPP-HHHHHHHHHHTTHHHHIIIIITT-GGGGT-HHHHHHHHHHHHHHHHH-HHHHHHHHHHHHHHHHHHHHHHHHT--

Mean predicted aligned error: 14.12 Å

Nearest PDB structures (foldseek):
  7tdz-assembly1_l  TM=9.148E-01  e=1.665E-04  Xenopus laevis
  7wkk-assembly1_A  TM=8.628E-01  e=1.392E-04  Xenopus laevis
  7r5j-assembly1_C0  TM=8.718E-01  e=2.380E-04  Homo sapiens
  4j2c-assembly2_C  TM=3.808E-01  e=7.524E+00  Homo sapiens

Sequence (164 aa):
KLYTKHSVGDGRSRRVEFLGAMQAEMSAASSDQVTSVTDFNQVPCSSAASGKEWVSPGMRAVAQMGWAITLSNLRLAPQLVPHGIILENPDLVMEEAIKGNVFSFLYNTFLPNKILYEDVFMVRRMHNLLTDFISQMPHKVKEMRLRAEDTDRTIHAYMHEGLE